Protein AF-A0A6G0YGE8-F1 (afdb_monomer)

Foldseek 3Di:
DDPPDPVQNVVLVVLVVLCVVLVLLVLLLVLLLVCVVPPVVLVVLCCVQPVPQDDQPDDPPPASLSSLVSLVSCLVCVVSSLVSLVPDDCVVDVSSVSNNVSSPDPCNNVSSVVSNVVCVPPDPVRNDPVVPVVVVVPPD

Sequence (140 aa):
MVHVTCTSHGLHRTAEQIRIQFPKVDKLVANVKRVFKKAPYCVQKFHTDAPHIPLHPEPILTRWGSWISAAIYYSENFETIRQIFECFDENNALSIKNAQKYFKSNKIEGNLAYSIYVTNWLPEESYADQSYVRVRRNRK

Solvent-accessible surface area (backbone atoms only — not comparable to full-atom values): 8233 Å² total; per-residue (Å²): 137,85,83,79,70,53,68,70,56,54,52,37,52,52,47,50,53,53,49,65,75,36,56,66,57,51,51,34,55,52,20,49,52,48,38,53,72,74,31,67,67,56,43,52,49,45,48,70,79,36,69,89,55,75,74,79,72,83,63,64,88,87,45,63,24,43,59,55,45,46,44,49,50,49,54,78,41,37,68,64,53,44,57,57,49,70,72,51,65,49,86,81,34,73,39,46,36,52,27,45,56,44,67,73,34,91,57,46,63,58,50,35,53,50,54,48,59,74,46,64,88,54,61,67,84,64,38,54,52,84,75,59,59,64,61,64,76,67,75,119

Radius of gyration: 15.99 Å; Cα contacts (8 Å, |Δi|>4): 100; chains: 1; bounding box: 52×34×34 Å

Secondary structure (DSSP, 8-state):
------HHHHHHHHHHHHHHH-HHHHHHHHHHHHHHHH-HHHHHHHHHH-TTSPPPP---TT-THHHHHHHHHHHHTHHHHHHHHHTS-TTS-HHHHHHHHHHT-TTHHHHHHHHHHHHTTS-GGGT--TTTHHHHTT--

pLDDT: mean 79.48, std 17.7, range [32.69, 95.81]

Nearest PDB structures (foldseek):
  5d39-assembly3_B  TM=3.068E-01  e=5.205E+00  Homo sapiens

Organism: Aphis craccivora (NCBI:txid307492)

Mean predicted aligned error: 8.05 Å

Structure (mmCIF, N/CA/C/O backbone):
data_AF-A0A6G0YGE8-F1
#
_entry.id   AF-A0A6G0YGE8-F1
#
loop_
_atom_site.group_PDB
_atom_site.id
_atom_site.type_symbol
_atom_site.label_atom_id
_atom_site.label_alt_id
_atom_site.label_comp_id
_atom_site.label_asym_id
_atom_site.label_entity_id
_atom_site.label_seq_id
_atom_site.pdbx_PDB_ins_code
_atom_site.Cartn_x
_atom_site.Cartn_y
_atom_site.Cartn_z
_atom_site.occupancy
_atom_site.B_iso_or_equiv
_atom_site.auth_seq_id
_atom_site.auth_comp_id
_atom_site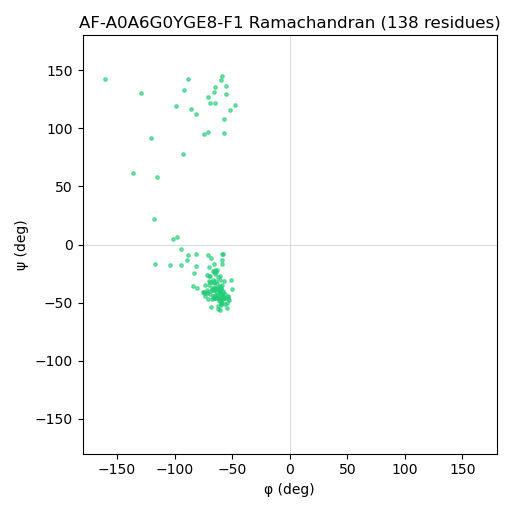.auth_asym_id
_atom_site.auth_atom_id
_atom_site.pdbx_PDB_model_num
ATOM 1 N N . MET A 1 1 ? 38.658 -7.350 -15.926 1.00 41.75 1 MET A N 1
ATOM 2 C CA . MET A 1 1 ? 37.831 -8.010 -14.893 1.00 41.75 1 MET A CA 1
ATOM 3 C C . MET A 1 1 ? 36.371 -7.811 -15.282 1.00 41.75 1 MET A C 1
ATOM 5 O O . MET A 1 1 ? 35.866 -6.706 -15.151 1.00 41.75 1 MET A O 1
ATOM 9 N N . VAL A 1 2 ? 35.731 -8.815 -15.890 1.00 49.50 2 VAL A N 1
ATOM 10 C CA . VAL A 1 2 ? 34.320 -8.722 -16.307 1.00 49.50 2 VAL A CA 1
ATOM 11 C C . VAL A 1 2 ? 33.461 -9.013 -15.080 1.00 49.50 2 VAL A C 1
ATOM 13 O O . VAL A 1 2 ? 33.478 -10.129 -14.569 1.00 49.50 2 VAL A O 1
ATOM 16 N N . HIS A 1 3 ? 32.741 -8.013 -14.575 1.00 59.56 3 HIS A N 1
ATOM 17 C CA . HIS A 1 3 ? 31.754 -8.235 -13.522 1.00 59.56 3 HIS A CA 1
ATOM 18 C C . HIS A 1 3 ? 30.522 -8.910 -14.130 1.00 59.56 3 HIS A C 1
ATOM 20 O O . HIS A 1 3 ? 29.627 -8.242 -14.646 1.00 59.56 3 HIS A O 1
ATOM 26 N N . VAL A 1 4 ? 30.466 -10.240 -14.056 1.00 58.72 4 VAL A N 1
ATOM 27 C CA . VAL A 1 4 ? 29.218 -10.981 -14.264 1.00 58.72 4 VAL A CA 1
ATOM 28 C C . VAL A 1 4 ? 28.340 -10.698 -13.050 1.00 58.72 4 VAL A C 1
ATOM 30 O O . VAL A 1 4 ? 28.517 -11.279 -11.981 1.00 58.72 4 VAL A O 1
ATOM 33 N N . THR A 1 5 ? 27.427 -9.738 -13.174 1.00 64.31 5 THR A N 1
ATOM 34 C CA . THR A 1 5 ? 26.379 -9.567 -12.167 1.00 64.31 5 THR A CA 1
ATOM 35 C C . THR A 1 5 ? 25.424 -10.742 -12.306 1.00 64.31 5 THR A C 1
ATOM 37 O O . THR A 1 5 ? 24.957 -11.039 -13.403 1.00 64.31 5 THR A O 1
ATOM 40 N N . CYS A 1 6 ? 25.153 -11.448 -11.205 1.00 82.88 6 CYS A N 1
ATOM 41 C CA . CYS A 1 6 ? 24.163 -12.517 -11.238 1.00 82.88 6 CYS A CA 1
ATOM 42 C C . CYS A 1 6 ? 22.811 -11.942 -11.684 1.00 82.88 6 CYS A C 1
ATOM 44 O O . CYS A 1 6 ? 22.469 -10.809 -11.331 1.00 82.88 6 CYS A O 1
ATOM 46 N N . THR A 1 7 ? 22.029 -12.714 -12.438 1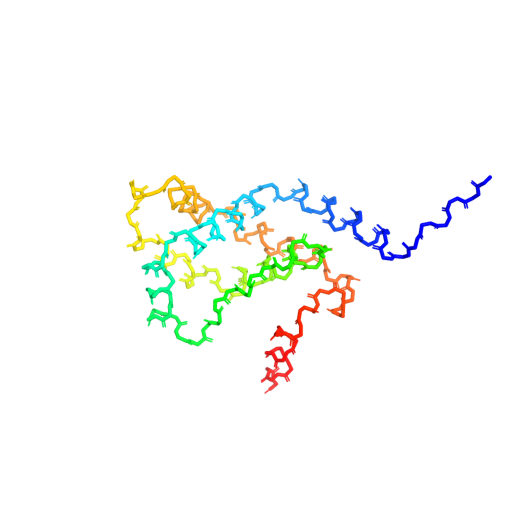.00 77.44 7 THR A N 1
ATOM 47 C CA . THR A 1 7 ? 20.704 -12.299 -12.930 1.00 77.44 7 THR A CA 1
ATOM 48 C C . THR A 1 7 ? 19.833 -11.746 -11.799 1.00 77.44 7 THR A C 1
ATOM 50 O O . THR A 1 7 ? 19.180 -10.721 -11.965 1.00 77.44 7 THR A O 1
ATOM 53 N N . SER A 1 8 ? 19.916 -12.339 -10.604 1.00 74.88 8 SER A N 1
ATOM 54 C CA . SER A 1 8 ? 19.237 -11.869 -9.391 1.00 74.88 8 SER A CA 1
ATOM 55 C C . SER A 1 8 ? 19.627 -10.444 -8.978 1.00 74.88 8 SER A C 1
ATOM 57 O O . SER A 1 8 ? 18.773 -9.679 -8.537 1.00 74.88 8 SER A O 1
ATOM 59 N N . HIS A 1 9 ? 20.899 -10.060 -9.126 1.00 80.19 9 HIS A N 1
ATOM 60 C CA . HIS A 1 9 ? 21.365 -8.702 -8.838 1.00 80.19 9 HIS A CA 1
ATOM 61 C C . HIS A 1 9 ? 20.873 -7.705 -9.895 1.00 80.19 9 HIS A C 1
ATOM 63 O O . HIS A 1 9 ? 20.481 -6.592 -9.546 1.00 80.19 9 HIS A O 1
ATOM 69 N N . GLY A 1 10 ? 20.853 -8.108 -11.170 1.00 83.19 10 GLY A N 1
ATOM 70 C CA . GLY A 1 10 ? 20.262 -7.314 -12.251 1.00 83.19 10 GLY A CA 1
ATOM 71 C C . GLY A 1 10 ? 18.774 -7.049 -12.010 1.00 83.19 10 GLY A C 1
ATOM 72 O O . GLY A 1 10 ? 18.352 -5.896 -11.985 1.00 83.19 10 GLY A O 1
ATOM 73 N N . LEU A 1 11 ? 18.008 -8.104 -11.717 1.00 79.56 11 LEU A N 1
ATOM 74 C CA . LEU A 1 11 ? 16.580 -8.033 -11.386 1.00 79.56 11 LEU A CA 1
ATOM 75 C C . LEU A 1 11 ? 16.310 -7.124 -10.182 1.00 79.56 11 LEU A C 1
ATOM 77 O O . LEU A 1 11 ? 15.446 -6.253 -10.251 1.00 79.56 11 LEU A O 1
ATOM 81 N N . HIS A 1 12 ? 17.096 -7.265 -9.110 1.00 80.69 12 HIS A N 1
ATOM 82 C CA . HIS A 1 12 ? 16.993 -6.398 -7.938 1.00 80.69 12 HIS A CA 1
ATOM 83 C C . HIS A 1 12 ? 17.192 -4.918 -8.296 1.00 80.69 12 HIS A C 1
ATOM 85 O O . HIS A 1 12 ? 16.408 -4.070 -7.874 1.00 80.69 12 HIS A O 1
ATOM 91 N N . ARG A 1 13 ? 18.224 -4.588 -9.086 1.00 84.38 13 ARG A N 1
ATOM 92 C CA . ARG A 1 13 ? 18.465 -3.202 -9.517 1.00 84.38 13 ARG A CA 1
ATOM 93 C C . ARG A 1 13 ? 17.324 -2.668 -10.374 1.00 84.38 13 ARG A C 1
ATOM 95 O O . ARG A 1 13 ? 16.898 -1.542 -10.146 1.00 84.38 13 ARG A O 1
ATOM 102 N N . THR A 1 14 ? 16.820 -3.460 -11.316 1.00 84.88 14 THR A N 1
ATOM 103 C CA . THR A 1 14 ? 15.688 -3.065 -12.163 1.00 84.88 14 THR A CA 1
ATOM 104 C C . THR A 1 14 ? 14.438 -2.793 -11.328 1.00 84.88 14 THR A C 1
ATOM 106 O O . THR A 1 14 ? 13.824 -1.741 -11.485 1.00 84.88 14 THR A O 1
ATOM 109 N N . ALA A 1 15 ? 14.094 -3.680 -10.391 1.00 82.06 15 ALA A N 1
ATOM 110 C CA . ALA A 1 15 ? 12.956 -3.487 -9.493 1.00 82.06 15 ALA A CA 1
ATOM 111 C C . ALA A 1 15 ? 13.106 -2.222 -8.629 1.00 82.06 15 ALA A C 1
ATOM 113 O O . ALA A 1 15 ? 12.150 -1.467 -8.462 1.00 82.06 15 ALA A O 1
ATOM 114 N N . GLU A 1 16 ? 14.314 -1.944 -8.137 1.00 84.94 16 GLU A N 1
ATOM 115 C CA . GLU A 1 16 ? 14.593 -0.727 -7.375 1.00 84.94 16 GLU A CA 1
ATOM 116 C C . GLU A 1 16 ? 14.447 0.540 -8.234 1.00 84.94 16 GLU A C 1
ATOM 118 O O . GLU A 1 16 ? 13.876 1.531 -7.780 1.00 84.94 16 GLU A O 1
ATOM 123 N N . GLN A 1 17 ? 14.882 0.507 -9.498 1.00 88.06 17 GLN A N 1
ATOM 124 C CA . GLN A 1 17 ? 14.657 1.620 -10.428 1.00 88.06 17 GLN A CA 1
ATOM 125 C C . GLN A 1 17 ? 13.168 1.850 -10.693 1.00 88.06 17 GLN A C 1
ATOM 127 O O . GLN A 1 17 ? 12.720 2.995 -10.679 1.00 88.06 17 GLN A O 1
ATOM 132 N N . ILE A 1 18 ? 12.386 0.781 -10.870 1.00 87.69 18 ILE A N 1
ATOM 133 C CA . ILE A 1 18 ? 10.928 0.874 -11.011 1.00 87.69 18 ILE A CA 1
ATOM 134 C C . ILE A 1 18 ? 10.334 1.532 -9.760 1.00 87.69 18 ILE A C 1
ATOM 136 O O . ILE A 1 18 ? 9.625 2.528 -9.871 1.00 87.69 18 ILE A O 1
ATOM 140 N N . ARG A 1 19 ? 10.685 1.062 -8.557 1.00 88.88 19 ARG A N 1
ATOM 141 C CA . ARG A 1 19 ? 10.220 1.653 -7.292 1.00 88.88 19 ARG A CA 1
ATOM 142 C C . ARG A 1 19 ? 10.505 3.155 -7.208 1.00 88.88 19 ARG A C 1
ATOM 144 O O . ARG A 1 19 ? 9.624 3.928 -6.828 1.00 88.88 19 ARG A O 1
ATOM 151 N N . ILE A 1 20 ? 11.710 3.577 -7.597 1.00 90.50 20 ILE A N 1
ATOM 152 C CA . ILE A 1 20 ? 12.127 4.989 -7.609 1.00 90.50 20 ILE A CA 1
ATOM 153 C C . ILE A 1 20 ? 11.278 5.826 -8.580 1.00 90.50 20 ILE A C 1
ATOM 155 O O . ILE A 1 20 ? 10.982 6.983 -8.275 1.00 90.50 20 ILE A O 1
ATOM 159 N N . GLN A 1 21 ? 10.828 5.256 -9.703 1.00 91.88 21 GLN A N 1
ATOM 160 C CA . GLN A 1 21 ? 9.924 5.931 -10.646 1.00 91.88 21 GLN A CA 1
ATOM 161 C C . GLN A 1 21 ? 8.502 6.125 -10.089 1.00 91.88 21 GLN A C 1
ATOM 163 O O . GLN A 1 21 ? 7.782 7.017 -10.543 1.00 91.88 21 GLN A O 1
ATOM 168 N N . PHE A 1 22 ? 8.109 5.369 -9.057 1.00 91.06 22 PHE A N 1
ATOM 169 C CA . PHE A 1 22 ? 6.789 5.439 -8.419 1.00 91.06 22 PHE A CA 1
ATOM 170 C C . PHE A 1 22 ? 6.842 5.914 -6.954 1.00 91.06 22 PHE A C 1
ATOM 172 O O . PHE A 1 22 ? 6.301 5.257 -6.057 1.00 91.06 22 PHE A O 1
ATOM 179 N N . PRO A 1 23 ? 7.385 7.113 -6.661 1.00 91.75 23 PRO A N 1
ATOM 180 C CA . PRO A 1 23 ? 7.622 7.558 -5.286 1.00 91.75 23 PRO A CA 1
ATOM 181 C C . PRO A 1 23 ? 6.331 7.760 -4.481 1.00 91.75 23 PRO A C 1
ATOM 183 O O . PRO A 1 23 ? 6.348 7.730 -3.253 1.00 91.75 23 PRO A O 1
ATOM 186 N N . LYS A 1 24 ? 5.191 7.996 -5.143 1.00 92.38 24 LYS A N 1
ATOM 187 C CA . LYS A 1 24 ? 3.889 8.117 -4.466 1.00 92.38 24 LYS A CA 1
ATOM 188 C C . LYS A 1 24 ? 3.346 6.759 -4.028 1.00 92.38 24 LYS A C 1
ATOM 190 O O . LYS A 1 24 ? 2.832 6.662 -2.919 1.00 92.38 24 LYS A O 1
ATOM 195 N N . VAL A 1 25 ? 3.493 5.738 -4.873 1.00 91.06 25 VAL A N 1
ATOM 196 C CA . VAL A 1 25 ? 3.117 4.356 -4.545 1.00 91.06 25 VAL A CA 1
ATOM 197 C C . VAL A 1 25 ? 3.997 3.855 -3.407 1.00 91.06 25 VAL A C 1
ATOM 199 O O . VAL A 1 25 ? 3.482 3.376 -2.403 1.00 91.06 25 VAL A O 1
ATOM 202 N N . ASP A 1 26 ? 5.307 4.087 -3.493 1.00 91.44 26 ASP A N 1
ATOM 203 C CA . ASP A 1 26 ? 6.250 3.734 -2.431 1.00 91.44 26 ASP A CA 1
ATOM 204 C C 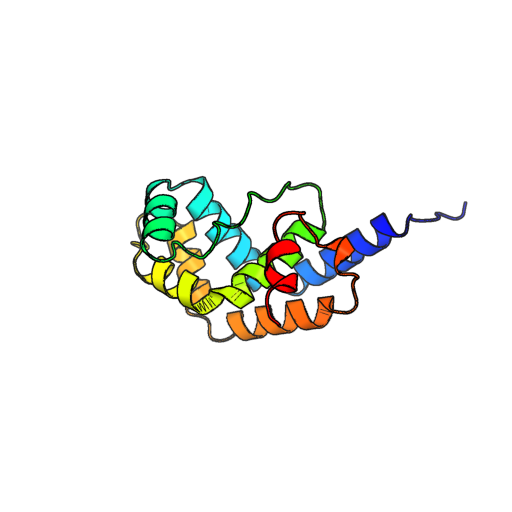. ASP A 1 26 ? 5.883 4.371 -1.081 1.00 91.44 26 ASP A C 1
ATOM 206 O O . ASP A 1 26 ? 5.802 3.693 -0.054 1.00 91.44 26 ASP A O 1
ATOM 210 N N . LYS A 1 27 ? 5.553 5.669 -1.083 1.00 91.94 27 LYS A N 1
ATOM 211 C CA . LYS A 1 27 ? 5.097 6.364 0.127 1.00 91.94 27 LYS A CA 1
ATOM 212 C C . LYS A 1 27 ? 3.757 5.838 0.638 1.00 91.94 27 LYS A C 1
ATOM 214 O O . LYS A 1 27 ? 3.597 5.764 1.857 1.00 91.94 27 LYS A O 1
ATOM 219 N N . LEU A 1 28 ? 2.807 5.488 -0.231 1.00 92.19 28 LEU A N 1
ATOM 220 C CA . LEU A 1 28 ? 1.548 4.865 0.185 1.00 92.19 28 LEU A CA 1
ATOM 221 C C . LEU A 1 28 ? 1.833 3.538 0.901 1.00 92.19 28 LEU A C 1
ATOM 223 O O . LEU A 1 28 ? 1.483 3.400 2.073 1.00 92.19 28 LEU A O 1
ATOM 227 N N . VAL A 1 29 ? 2.547 2.623 0.238 1.00 89.38 29 VAL A N 1
ATOM 228 C CA . VAL A 1 29 ? 2.929 1.301 0.764 1.00 89.38 29 VAL A CA 1
ATOM 229 C C . VAL A 1 29 ? 3.615 1.437 2.125 1.00 89.38 29 VAL A C 1
ATOM 231 O O . VAL A 1 29 ? 3.237 0.773 3.092 1.00 89.38 29 VAL A O 1
ATOM 234 N N . ALA A 1 30 ? 4.588 2.343 2.237 1.00 89.75 30 ALA A N 1
ATOM 235 C CA . ALA A 1 30 ? 5.328 2.564 3.473 1.00 89.75 30 ALA A CA 1
ATOM 236 C C . ALA A 1 30 ? 4.452 3.111 4.613 1.00 89.75 30 ALA A C 1
ATOM 238 O O . ALA A 1 30 ? 4.640 2.722 5.768 1.00 89.75 30 ALA A O 1
ATOM 239 N N . ASN A 1 31 ? 3.509 4.017 4.324 1.00 91.62 31 ASN A N 1
ATOM 240 C CA . ASN A 1 31 ? 2.620 4.575 5.346 1.00 91.62 31 ASN A CA 1
ATOM 241 C C . ASN A 1 31 ? 1.563 3.565 5.794 1.00 91.62 31 ASN A C 1
ATOM 243 O O . ASN A 1 31 ? 1.387 3.406 7.000 1.00 91.62 31 ASN A O 1
ATOM 247 N N . VAL A 1 32 ? 0.932 2.840 4.867 1.00 90.50 32 VAL A N 1
ATOM 248 C CA . VAL A 1 32 ? -0.056 1.802 5.202 1.00 90.50 32 VAL A CA 1
ATOM 249 C C . VAL A 1 32 ? 0.591 0.687 6.025 1.00 90.50 32 VAL A C 1
ATOM 251 O O . VAL A 1 32 ? 0.102 0.355 7.105 1.00 90.50 32 VAL A O 1
ATOM 254 N N . LYS A 1 33 ? 1.774 0.209 5.613 1.00 87.75 33 LYS A N 1
ATOM 255 C CA . LYS A 1 33 ? 2.571 -0.749 6.399 1.00 87.75 33 LYS A CA 1
ATOM 256 C C . LYS A 1 33 ? 2.871 -0.223 7.803 1.00 87.75 33 LYS A C 1
ATOM 258 O O . LYS A 1 33 ? 2.791 -0.966 8.777 1.00 87.75 33 LYS A O 1
ATOM 263 N N . ARG A 1 34 ? 3.227 1.059 7.931 1.00 89.75 34 ARG A N 1
ATOM 264 C CA . ARG A 1 34 ? 3.523 1.674 9.233 1.00 89.75 34 ARG A CA 1
ATOM 265 C C . ARG A 1 34 ? 2.296 1.726 10.140 1.00 89.75 34 ARG A C 1
ATOM 267 O O . ARG A 1 34 ? 2.462 1.526 11.340 1.00 89.75 34 ARG A O 1
ATOM 274 N N . VAL A 1 35 ? 1.111 1.980 9.586 1.00 90.19 35 VAL A N 1
ATOM 275 C CA . VAL A 1 35 ? -0.152 1.960 10.337 1.00 90.19 35 VAL A CA 1
ATOM 276 C C . VAL A 1 35 ? -0.406 0.564 10.892 1.00 90.19 35 VAL A C 1
ATOM 278 O O . VAL A 1 35 ? -0.472 0.417 12.107 1.00 90.19 35 VAL A O 1
ATOM 281 N N . PHE A 1 36 ? -0.421 -0.469 10.048 1.00 88.44 36 PHE A N 1
ATOM 282 C CA . PHE A 1 36 ? -0.678 -1.835 10.517 1.00 88.44 36 PHE A CA 1
ATOM 283 C C . PHE A 1 36 ? 0.394 -2.365 11.473 1.00 88.44 36 PHE A C 1
ATOM 285 O O . PHE A 1 36 ? 0.078 -3.090 12.408 1.00 88.44 36 PHE A O 1
ATOM 292 N N . LYS A 1 37 ? 1.653 -1.940 11.317 1.00 87.38 37 LYS A N 1
ATOM 293 C CA . LYS A 1 37 ? 2.727 -2.319 12.243 1.00 87.38 37 LYS A CA 1
ATOM 294 C C . LYS A 1 37 ? 2.601 -1.679 13.630 1.00 87.38 37 LYS A C 1
ATOM 296 O O . LYS A 1 37 ? 3.035 -2.272 14.611 1.00 87.38 37 LYS A O 1
ATOM 301 N N . LYS A 1 38 ? 2.103 -0.442 13.721 1.00 86.81 38 LYS A N 1
ATOM 302 C CA . LYS A 1 38 ? 2.111 0.339 14.974 1.00 86.81 38 LYS A CA 1
ATOM 303 C C . LYS A 1 38 ? 0.756 0.420 15.672 1.00 86.81 38 LYS A C 1
ATOM 305 O O . LYS A 1 38 ? 0.719 0.776 16.844 1.00 86.81 38 LYS A O 1
ATOM 310 N N . ALA A 1 39 ? -0.334 0.133 14.969 1.00 86.62 39 ALA A N 1
ATOM 311 C CA . ALA A 1 39 ? -1.688 0.305 15.471 1.00 86.62 39 ALA A CA 1
ATOM 312 C C . ALA A 1 39 ? -2.439 -1.038 15.458 1.00 86.62 39 ALA A C 1
ATOM 314 O O . ALA A 1 39 ? -3.079 -1.372 14.459 1.00 86.62 39 ALA A O 1
ATOM 315 N N . PRO A 1 40 ? -2.407 -1.815 16.559 1.00 87.75 40 PRO A N 1
ATOM 316 C CA . PRO A 1 40 ? -3.112 -3.095 16.633 1.00 87.75 40 PRO A CA 1
ATOM 317 C C . PRO A 1 40 ? -4.628 -2.938 16.452 1.00 87.75 40 PRO A C 1
ATOM 319 O O . PRO A 1 40 ? -5.262 -3.810 15.868 1.00 87.75 40 PRO A O 1
ATOM 322 N N . TYR A 1 41 ? -5.207 -1.800 16.856 1.00 90.38 41 TYR A N 1
ATOM 323 C CA . TYR A 1 41 ? -6.619 -1.504 16.594 1.00 90.38 41 TYR A CA 1
ATOM 324 C C . TYR A 1 41 ? -6.924 -1.400 15.087 1.00 90.38 41 TYR A C 1
ATOM 326 O O . TYR A 1 41 ? -7.974 -1.855 14.643 1.00 90.38 41 TYR A O 1
ATOM 334 N N . CYS A 1 42 ? -6.006 -0.841 14.284 1.00 88.94 42 CYS A N 1
ATOM 335 C CA . CYS A 1 42 ? -6.167 -0.767 12.830 1.00 88.94 42 CYS A CA 1
ATOM 336 C C . CYS A 1 42 ? -6.157 -2.163 12.209 1.00 88.94 42 CYS A C 1
ATOM 338 O O . CYS A 1 42 ? -6.908 -2.417 11.274 1.00 88.94 42 CYS A O 1
ATOM 340 N N . VAL A 1 43 ? -5.318 -3.063 12.732 1.00 90.00 43 VAL A N 1
ATOM 341 C CA . VAL A 1 43 ? -5.267 -4.467 12.304 1.00 90.00 43 VAL A CA 1
ATOM 342 C C . VAL A 1 43 ? -6.564 -5.190 12.662 1.00 90.00 43 VAL A C 1
ATOM 344 O O . VAL A 1 43 ? -7.134 -5.864 11.813 1.00 90.00 43 VAL A O 1
ATOM 347 N N . GLN A 1 44 ? -7.076 -5.003 13.882 1.00 90.56 44 GLN A N 1
ATOM 348 C CA . GLN A 1 44 ? -8.362 -5.578 14.289 1.00 90.56 44 GLN A CA 1
ATOM 349 C C . GLN A 1 44 ? -9.502 -5.092 13.392 1.00 90.56 44 GLN A C 1
ATOM 351 O O . GLN A 1 44 ? -10.243 -5.909 12.862 1.00 90.56 44 GLN A O 1
ATOM 356 N N . LYS A 1 45 ? -9.596 -3.778 13.154 1.00 91.19 45 LYS A N 1
ATOM 357 C CA . LYS A 1 45 ? -10.609 -3.213 12.255 1.00 91.19 45 LYS A CA 1
ATOM 358 C C . LYS A 1 45 ? -10.485 -3.759 10.833 1.00 91.19 45 LYS A C 1
ATOM 360 O O . LYS A 1 45 ? -11.491 -4.113 10.236 1.00 91.19 45 LYS A O 1
ATOM 365 N N . PHE A 1 46 ? -9.263 -3.897 10.322 1.00 90.62 46 PHE A N 1
ATOM 366 C CA . PHE A 1 46 ? -9.029 -4.514 9.020 1.00 90.62 46 PHE A CA 1
ATOM 367 C C . PHE A 1 46 ? -9.560 -5.955 8.956 1.00 90.62 46 PHE A C 1
ATOM 369 O O . PHE A 1 46 ? -10.248 -6.304 8.004 1.00 90.62 46 PHE A O 1
ATOM 376 N N . HIS A 1 47 ? -9.304 -6.776 9.978 1.00 90.75 47 HIS A N 1
ATOM 377 C CA . HIS A 1 47 ? -9.836 -8.142 10.033 1.00 90.75 47 HIS A CA 1
ATOM 378 C C . HIS A 1 47 ? -11.363 -8.196 10.159 1.00 90.75 47 HIS A C 1
ATOM 380 O O . HIS A 1 47 ? -11.972 -9.116 9.621 1.00 90.75 47 HIS A O 1
ATOM 386 N N . THR A 1 48 ? -11.976 -7.229 10.843 1.00 92.25 48 THR A N 1
ATOM 387 C CA . THR A 1 48 ? -13.437 -7.126 10.963 1.00 92.25 48 THR A CA 1
ATOM 388 C C . THR 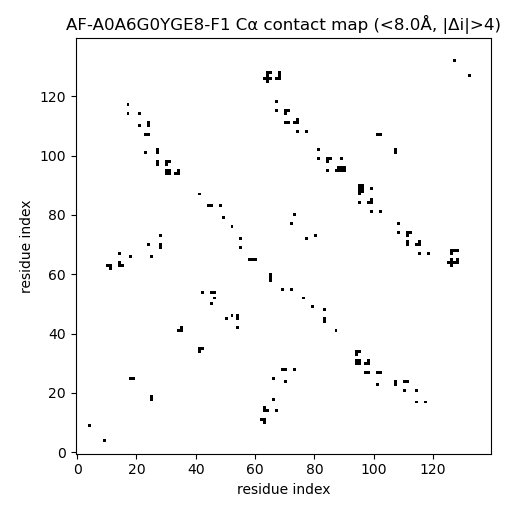A 1 48 ? -14.091 -6.705 9.648 1.00 92.25 48 THR A C 1
ATOM 390 O O . THR A 1 48 ? -15.065 -7.324 9.229 1.00 92.25 48 THR A O 1
ATOM 393 N N . ASP A 1 49 ? -13.555 -5.676 8.990 1.00 91.00 49 ASP A N 1
ATOM 394 C CA . ASP A 1 49 ? -14.165 -5.064 7.802 1.00 91.00 49 ASP A CA 1
ATOM 395 C C . ASP A 1 49 ? -13.816 -5.830 6.511 1.00 91.00 49 ASP A C 1
ATOM 397 O O . ASP A 1 49 ? -14.561 -5.787 5.532 1.00 91.00 49 ASP A O 1
ATOM 401 N N . ALA A 1 50 ? -12.692 -6.554 6.498 1.00 90.12 50 ALA A N 1
ATOM 402 C CA . ALA A 1 50 ? -12.209 -7.326 5.355 1.00 90.12 50 ALA A CA 1
ATOM 403 C C . ALA A 1 50 ? -11.693 -8.725 5.762 1.00 90.12 50 ALA A C 1
ATOM 405 O O . ALA A 1 50 ? -10.530 -9.054 5.517 1.00 90.12 50 ALA A O 1
ATOM 406 N N . PRO A 1 51 ? -12.545 -9.603 6.328 1.00 88.00 51 PRO A N 1
ATOM 407 C CA . PRO A 1 51 ? -12.122 -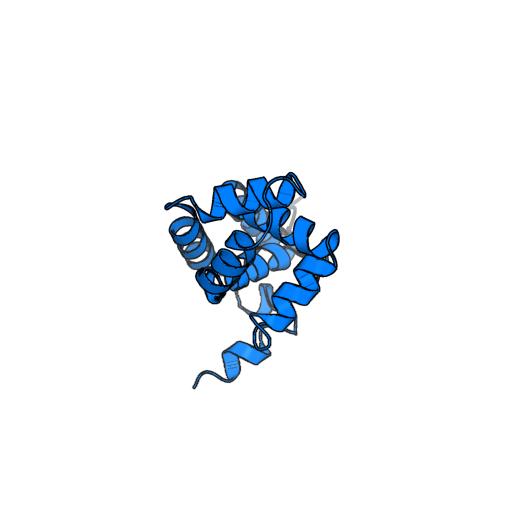10.905 6.859 1.00 88.00 51 PRO A CA 1
ATOM 408 C C . PRO A 1 51 ? -11.562 -11.858 5.792 1.00 88.00 51 PRO A C 1
ATOM 410 O O . PRO A 1 51 ? -10.788 -12.760 6.106 1.00 88.00 51 PRO A O 1
ATOM 413 N N . HIS A 1 52 ? -11.938 -11.666 4.524 1.00 87.62 52 HIS A N 1
ATOM 414 C CA . HIS A 1 52 ? -11.481 -12.485 3.396 1.00 87.62 52 HIS A CA 1
ATOM 415 C C . HIS A 1 52 ? -10.182 -11.984 2.753 1.00 87.62 52 HIS A C 1
ATOM 417 O O . HIS A 1 52 ? -9.622 -12.675 1.902 1.00 87.62 52 HIS A O 1
ATOM 423 N N . ILE A 1 53 ? -9.708 -10.794 3.133 1.00 84.44 53 ILE A N 1
ATOM 424 C CA . ILE A 1 53 ? -8.466 -10.226 2.615 1.00 84.44 53 ILE A CA 1
ATOM 425 C C . ILE A 1 53 ? -7.377 -10.494 3.656 1.00 84.44 53 ILE A C 1
ATOM 427 O O . ILE A 1 53 ? -7.490 -10.034 4.793 1.00 84.44 53 ILE A O 1
ATOM 431 N N . PRO A 1 54 ? -6.310 -11.238 3.318 1.00 83.62 54 PRO A N 1
ATOM 432 C CA . PRO A 1 54 ? -5.214 -11.423 4.251 1.00 83.62 54 PRO A CA 1
ATOM 433 C C . PRO A 1 54 ? -4.547 -10.073 4.503 1.00 83.62 54 PRO A C 1
ATOM 435 O O . PRO A 1 54 ? -4.260 -9.329 3.563 1.00 83.62 54 PRO A O 1
ATOM 438 N N . LEU A 1 55 ? -4.252 -9.772 5.771 1.00 80.00 55 LEU A N 1
ATOM 439 C CA . LEU A 1 55 ? -3.370 -8.654 6.084 1.00 80.00 55 LEU A CA 1
ATOM 440 C C . LEU A 1 55 ? -2.066 -8.891 5.324 1.00 80.00 55 LEU A C 1
ATOM 442 O O . LEU A 1 55 ? -1.519 -9.994 5.391 1.00 80.00 55 LEU A O 1
ATOM 446 N N . HIS A 1 56 ? -1.601 -7.885 4.582 1.00 69.94 56 HIS A N 1
ATOM 447 C CA . HIS A 1 56 ? -0.386 -8.024 3.788 1.00 69.94 56 HIS A CA 1
ATOM 448 C C . HIS A 1 56 ? 0.719 -8.660 4.653 1.00 69.94 56 HIS A C 1
ATOM 450 O O . HIS A 1 56 ? 1.057 -8.076 5.690 1.00 69.94 56 HIS A O 1
ATOM 456 N N . PRO A 1 57 ? 1.271 -9.830 4.266 1.00 60.44 57 PRO A N 1
ATOM 457 C CA . PRO A 1 57 ? 2.281 -10.519 5.060 1.00 60.44 57 PRO A CA 1
ATOM 458 C C . PRO A 1 57 ? 3.430 -9.549 5.307 1.00 60.44 57 PRO A C 1
ATOM 460 O O . PRO A 1 57 ? 3.785 -8.780 4.407 1.00 60.44 57 PRO A O 1
ATOM 463 N N . GLU A 1 58 ? 3.962 -9.496 6.533 1.00 51.62 58 GLU A N 1
ATOM 464 C CA . GLU A 1 58 ? 5.081 -8.603 6.824 1.00 51.62 58 GLU A CA 1
ATOM 465 C C . GLU A 1 58 ? 6.180 -8.858 5.785 1.00 51.62 58 GLU A C 1
ATOM 467 O O . GLU A 1 58 ? 6.718 -9.963 5.722 1.00 51.62 58 GLU A O 1
ATOM 472 N N . PRO A 1 59 ? 6.516 -7.867 4.936 1.00 48.34 59 PRO A N 1
ATOM 473 C CA . PRO A 1 59 ? 7.512 -8.099 3.919 1.00 48.34 59 PRO A CA 1
ATOM 474 C C . PRO A 1 59 ? 8.836 -8.357 4.616 1.00 48.34 59 PRO A C 1
ATOM 476 O O . PRO A 1 59 ? 9.328 -7.480 5.342 1.00 48.34 59 PRO A O 1
ATOM 479 N N . ILE A 1 60 ? 9.417 -9.524 4.348 1.00 44.16 60 ILE A N 1
ATOM 480 C CA . ILE A 1 60 ? 10.827 -9.778 4.603 1.00 44.16 60 ILE A CA 1
ATOM 481 C C . ILE A 1 60 ? 11.565 -8.694 3.806 1.00 44.16 60 ILE A C 1
ATOM 483 O O . ILE A 1 60 ? 11.543 -8.672 2.573 1.00 44.16 60 ILE A O 1
ATOM 487 N N . LEU A 1 61 ? 12.139 -7.723 4.523 1.00 44.97 61 LEU A N 1
ATOM 488 C CA . LEU A 1 61 ? 12.745 -6.499 3.974 1.00 44.97 61 LEU A CA 1
ATOM 489 C C . LEU A 1 61 ? 13.882 -6.772 2.969 1.00 44.97 61 LEU A C 1
ATOM 491 O O . LEU A 1 61 ? 14.368 -5.844 2.337 1.00 44.97 61 LEU A O 1
ATOM 495 N N . THR A 1 62 ? 14.313 -8.025 2.820 1.00 44.16 62 THR A N 1
ATOM 496 C CA . THR A 1 62 ? 15.519 -8.424 2.091 1.00 44.16 62 THR A CA 1
ATOM 497 C C . THR A 1 62 ? 15.282 -8.909 0.657 1.00 44.16 62 THR A C 1
ATOM 499 O O . THR A 1 62 ? 16.235 -9.352 0.018 1.00 44.16 62 THR A O 1
ATOM 502 N N . ARG A 1 63 ? 14.062 -8.833 0.102 1.00 58.72 63 ARG A N 1
ATOM 503 C CA . ARG A 1 63 ? 13.809 -9.232 -1.298 1.00 58.72 63 ARG A CA 1
ATOM 504 C C . ARG A 1 63 ? 13.060 -8.169 -2.097 1.00 58.72 63 ARG A C 1
ATOM 506 O O . ARG A 1 63 ? 12.015 -7.687 -1.685 1.00 58.72 63 ARG A O 1
ATOM 513 N N . TRP A 1 64 ? 13.594 -7.859 -3.280 1.00 68.06 64 TRP A N 1
ATOM 514 C CA . TRP A 1 64 ? 13.034 -6.957 -4.297 1.00 68.06 64 TRP A CA 1
ATOM 515 C C . TRP A 1 64 ? 11.581 -7.279 -4.655 1.00 68.06 64 TRP A C 1
ATOM 517 O O . TRP A 1 64 ? 10.797 -6.373 -4.937 1.00 68.06 64 TRP A O 1
ATOM 527 N N . GLY A 1 65 ? 11.194 -8.553 -4.558 1.00 72.19 65 GLY A N 1
ATOM 528 C CA . GLY A 1 65 ? 9.824 -8.942 -4.827 1.00 72.19 65 GLY A CA 1
ATOM 529 C C . GLY A 1 65 ? 8.801 -8.407 -3.822 1.00 72.19 65 GLY A C 1
ATOM 530 O O . GLY A 1 65 ? 7.647 -8.198 -4.177 1.00 72.19 65 GLY A O 1
ATOM 531 N N . SER A 1 66 ? 9.232 -8.060 -2.607 1.00 78.00 66 SER A N 1
ATOM 532 C CA . SER A 1 66 ? 8.367 -7.548 -1.541 1.00 78.00 66 SER A CA 1
ATOM 533 C C . SER A 1 66 ? 7.631 -6.257 -1.910 1.00 78.00 66 SER A C 1
ATOM 535 O O . SER A 1 66 ? 6.482 -6.080 -1.510 1.00 78.00 66 SER A O 1
ATOM 537 N N . TRP A 1 67 ? 8.267 -5.338 -2.647 1.00 83.81 67 TRP A N 1
ATOM 538 C CA . TRP A 1 67 ? 7.608 -4.084 -3.037 1.00 83.81 67 TRP A CA 1
ATOM 539 C C . TRP A 1 67 ? 6.580 -4.307 -4.147 1.00 83.81 67 TRP A C 1
ATOM 541 O O . TRP A 1 67 ? 5.487 -3.751 -4.085 1.00 83.81 67 TRP A O 1
ATOM 551 N N . ILE A 1 68 ? 6.907 -5.150 -5.128 1.00 82.81 68 ILE A N 1
ATOM 552 C CA . ILE A 1 68 ? 6.022 -5.447 -6.260 1.00 82.81 68 ILE A CA 1
ATOM 553 C C . ILE A 1 68 ? 4.808 -6.247 -5.785 1.00 82.81 68 ILE A C 1
ATOM 555 O O . ILE A 1 68 ? 3.683 -5.884 -6.112 1.00 82.81 68 ILE A O 1
ATOM 559 N N . SER A 1 69 ? 4.998 -7.239 -4.913 1.00 81.94 69 SER A N 1
ATOM 560 C CA . SER A 1 69 ? 3.890 -7.970 -4.285 1.00 81.94 69 SER A CA 1
ATOM 561 C C . SER A 1 69 ? 2.995 -7.056 -3.450 1.00 81.94 69 SER A C 1
ATOM 563 O O . SER A 1 69 ? 1.773 -7.175 -3.509 1.00 81.94 69 SER A O 1
ATOM 565 N N . ALA A 1 70 ? 3.578 -6.076 -2.751 1.00 84.50 70 ALA A N 1
ATOM 566 C CA . ALA A 1 70 ? 2.798 -5.055 -2.064 1.00 84.50 70 ALA A CA 1
ATOM 567 C C . ALA A 1 70 ? 2.007 -4.180 -3.042 1.00 84.50 70 ALA A C 1
ATOM 569 O O . ALA A 1 70 ? 0.818 -3.961 -2.828 1.00 84.50 70 ALA A O 1
ATOM 570 N N . ALA A 1 71 ? 2.626 -3.700 -4.123 1.00 86.25 71 ALA A N 1
ATOM 571 C CA . ALA A 1 71 ? 1.940 -2.907 -5.140 1.00 86.25 71 ALA A CA 1
ATOM 572 C C . ALA A 1 71 ? 0.764 -3.680 -5.765 1.00 86.25 71 ALA A C 1
ATOM 574 O O . ALA A 1 71 ? -0.331 -3.130 -5.869 1.00 86.25 71 ALA A O 1
ATOM 575 N N . ILE A 1 72 ? 0.959 -4.964 -6.087 1.00 85.81 72 ILE A N 1
ATOM 576 C CA . ILE A 1 72 ? -0.097 -5.862 -6.578 1.00 85.81 72 ILE A CA 1
ATOM 577 C C . ILE A 1 72 ? -1.225 -5.974 -5.552 1.00 85.81 72 ILE A C 1
ATOM 579 O O . ILE A 1 72 ? -2.372 -5.691 -5.885 1.00 85.81 72 ILE A O 1
ATOM 583 N N . TYR A 1 73 ? -0.910 -6.295 -4.295 1.00 87.56 73 TYR A N 1
ATOM 584 C CA . TYR A 1 73 ? -1.905 -6.386 -3.227 1.00 87.56 73 TYR A CA 1
ATOM 585 C C . TYR A 1 73 ? -2.737 -5.113 -3.075 1.00 87.56 73 TYR A C 1
ATOM 587 O O . TYR A 1 73 ? -3.965 -5.178 -3.022 1.00 87.56 73 TYR A O 1
ATOM 595 N N . TYR A 1 74 ? -2.078 -3.954 -2.991 1.00 88.06 74 TYR A N 1
ATOM 596 C CA . TYR A 1 74 ? -2.774 -2.685 -2.806 1.00 88.06 74 TYR A CA 1
ATOM 597 C C . TYR A 1 74 ? -3.575 -2.285 -4.039 1.00 88.06 74 TYR A C 1
ATOM 599 O O . TYR A 1 74 ? -4.564 -1.585 -3.880 1.00 88.06 74 TYR A O 1
ATOM 607 N N . SER A 1 75 ? -3.185 -2.720 -5.238 1.00 89.31 75 SER A N 1
ATOM 608 C CA . SER A 1 75 ? -3.987 -2.515 -6.442 1.00 89.31 75 SER A CA 1
ATOM 609 C C . SER A 1 75 ? -5.207 -3.433 -6.483 1.00 89.31 75 SER A C 1
ATOM 611 O O . SER A 1 75 ? -6.284 -2.980 -6.846 1.00 89.31 75 SER A O 1
ATOM 613 N N . GLU A 1 76 ? -5.063 -4.707 -6.110 1.00 89.00 76 GLU A N 1
ATOM 614 C CA . GLU A 1 76 ? -6.166 -5.681 -6.120 1.00 89.00 76 GLU A CA 1
ATOM 615 C C . GLU A 1 76 ? -7.205 -5.399 -5.022 1.00 89.00 76 GLU A C 1
ATOM 617 O O . GLU A 1 76 ? -8.376 -5.729 -5.188 1.00 89.00 76 GLU A O 1
ATOM 622 N N . ASN A 1 77 ? -6.792 -4.760 -3.923 1.00 89.69 77 ASN A N 1
ATOM 623 C CA . ASN A 1 77 ? -7.633 -4.471 -2.756 1.00 89.69 77 ASN A CA 1
ATOM 624 C C . ASN A 1 77 ? -7.786 -2.961 -2.495 1.00 89.69 77 ASN A C 1
ATOM 626 O O . ASN A 1 77 ? -8.065 -2.552 -1.365 1.00 89.69 77 ASN A O 1
ATOM 630 N N . PHE A 1 78 ? -7.563 -2.127 -3.519 1.00 91.19 78 PHE A N 1
ATOM 631 C CA . PHE A 1 78 ? -7.442 -0.674 -3.374 1.00 91.19 78 PHE A CA 1
ATOM 632 C C . PHE A 1 78 ? -8.646 -0.050 -2.668 1.00 91.19 78 PHE A C 1
ATOM 634 O O . PHE A 1 78 ? -8.486 0.607 -1.640 1.00 91.19 78 PHE A O 1
ATOM 641 N N . GLU A 1 79 ? -9.848 -0.310 -3.182 1.00 92.38 79 GLU A N 1
ATOM 642 C CA . GLU A 1 79 ? -11.081 0.283 -2.664 1.00 92.38 79 GLU A CA 1
ATOM 643 C C . GLU A 1 79 ? -11.402 -0.163 -1.239 1.00 92.38 79 GLU A C 1
ATOM 645 O O . GLU A 1 79 ? -11.713 0.669 -0.388 1.00 92.38 79 GLU A O 1
ATOM 650 N N . THR A 1 80 ? -11.250 -1.451 -0.935 1.00 92.56 80 THR A N 1
ATOM 651 C CA . THR A 1 80 ? -11.492 -1.962 0.419 1.00 92.56 80 THR A CA 1
ATOM 652 C C . THR A 1 80 ? -10.533 -1.334 1.427 1.00 92.56 80 THR A C 1
ATOM 654 O O . THR A 1 80 ? -10.950 -0.862 2.484 1.00 92.56 80 THR A O 1
ATOM 657 N N . ILE A 1 81 ? -9.240 -1.262 1.097 1.00 92.00 81 ILE A N 1
ATOM 658 C CA . ILE A 1 81 ? -8.243 -0.658 1.989 1.00 92.00 81 ILE A CA 1
ATOM 659 C C . ILE A 1 81 ? -8.485 0.851 2.114 1.00 92.00 81 ILE A C 1
ATOM 661 O O . ILE A 1 81 ? -8.379 1.385 3.219 1.00 92.00 81 ILE A O 1
ATOM 665 N N . ARG A 1 82 ? -8.856 1.540 1.027 1.00 94.44 82 ARG A N 1
ATOM 666 C CA . ARG A 1 82 ? -9.224 2.963 1.052 1.00 94.44 82 ARG A CA 1
ATOM 667 C C . ARG A 1 82 ? -10.359 3.223 2.042 1.00 94.44 82 ARG A C 1
ATOM 669 O O . ARG A 1 82 ? -10.199 4.078 2.908 1.00 94.44 82 ARG A O 1
ATOM 676 N N . GLN A 1 83 ? -11.454 2.470 1.954 1.00 94.19 83 GLN A N 1
ATOM 677 C CA . GLN A 1 83 ? -12.624 2.620 2.831 1.00 94.19 83 GLN A CA 1
ATOM 678 C C . GLN A 1 83 ? -12.276 2.399 4.311 1.00 94.19 83 GLN A C 1
ATOM 680 O O . GLN A 1 83 ? -12.687 3.174 5.177 1.00 94.19 83 GLN A O 1
ATOM 685 N N . ILE A 1 84 ? -11.447 1.395 4.611 1.00 92.75 84 ILE A N 1
ATOM 686 C CA . ILE A 1 84 ? -10.951 1.153 5.976 1.00 92.75 84 ILE A CA 1
ATOM 687 C C . ILE A 1 84 ? -10.145 2.357 6.473 1.00 92.75 84 ILE A C 1
ATOM 689 O O . ILE A 1 84 ? -10.339 2.823 7.597 1.00 92.75 84 ILE A O 1
ATOM 693 N N . PHE A 1 85 ? -9.258 2.895 5.631 1.00 93.19 85 PHE A N 1
ATOM 694 C CA . PHE A 1 85 ? -8.456 4.064 5.979 1.00 93.19 85 PHE A CA 1
ATOM 695 C C . PHE A 1 85 ? -9.287 5.333 6.147 1.00 93.19 85 PHE A C 1
ATOM 697 O O . PHE A 1 85 ? -8.919 6.170 6.967 1.00 93.19 85 PHE A O 1
ATOM 704 N N . GLU A 1 86 ? -10.399 5.489 5.434 1.00 93.75 86 GLU A N 1
ATOM 705 C CA . GLU A 1 86 ? -11.338 6.604 5.622 1.00 93.75 86 GLU A CA 1
ATOM 706 C C . GLU A 1 86 ? -12.023 6.575 6.990 1.00 93.75 86 GLU A C 1
ATOM 708 O O . GLU A 1 86 ? -12.373 7.626 7.518 1.00 93.75 86 GLU A O 1
ATOM 713 N N . CYS A 1 87 ? -12.136 5.398 7.606 1.00 92.38 87 CYS A N 1
ATOM 714 C CA . CYS A 1 87 ? -12.711 5.248 8.937 1.00 92.38 87 CYS A CA 1
ATOM 715 C C . CYS A 1 87 ? -11.736 5.558 10.087 1.00 92.38 87 CYS A C 1
ATOM 717 O O . CYS A 1 87 ? -12.146 5.527 11.250 1.00 92.38 87 CYS A O 1
ATOM 719 N N . PHE A 1 88 ? -10.449 5.774 9.807 1.00 93.19 88 PHE A N 1
ATOM 720 C CA . PHE A 1 88 ? -9.459 6.100 10.833 1.00 93.19 88 PHE A CA 1
ATOM 721 C C . PHE A 1 88 ? -9.374 7.610 11.071 1.00 93.19 88 PHE A C 1
ATOM 723 O O . PHE A 1 88 ? -9.405 8.402 10.133 1.00 93.19 88 PHE A O 1
ATOM 730 N N . ASP A 1 89 ? -9.195 8.015 12.330 1.00 93.06 89 ASP A N 1
ATOM 731 C CA . ASP A 1 89 ? -8.943 9.419 12.661 1.00 93.06 89 ASP A CA 1
ATOM 732 C C . ASP A 1 89 ? -7.548 9.839 12.173 1.00 93.06 89 ASP A C 1
ATOM 734 O O . ASP A 1 89 ? -6.524 9.264 12.563 1.00 93.06 89 ASP A O 1
ATOM 738 N N . GLU A 1 90 ? -7.505 10.864 11.322 1.00 92.94 90 GLU A N 1
ATOM 739 C CA . GLU A 1 90 ? -6.270 11.410 10.765 1.00 92.94 90 GLU A CA 1
ATOM 740 C C . GLU A 1 90 ? -5.334 12.002 11.829 1.00 92.94 90 GLU A C 1
ATOM 742 O O . GLU A 1 90 ? -4.122 12.086 11.607 1.00 92.94 90 GLU A O 1
ATOM 747 N N . ASN A 1 91 ? -5.868 12.371 12.995 1.00 92.62 91 ASN A N 1
ATOM 748 C CA . ASN A 1 91 ? -5.105 12.962 14.092 1.00 92.62 91 ASN A CA 1
ATOM 749 C C . ASN A 1 91 ? -4.378 11.916 14.948 1.00 92.62 91 ASN A C 1
ATOM 751 O O . ASN A 1 91 ? -3.400 12.253 15.613 1.00 92.62 91 ASN A O 1
ATOM 755 N N . ASN A 1 92 ? -4.780 10.641 14.878 1.00 90.00 92 ASN A N 1
ATOM 756 C CA . ASN A 1 92 ? -4.173 9.574 15.680 1.00 90.00 92 ASN A CA 1
ATOM 757 C C . ASN A 1 92 ? -2.718 9.282 15.291 1.00 90.00 92 ASN A C 1
ATOM 759 O O . ASN A 1 92 ? -1.917 8.871 16.130 1.00 90.00 92 ASN A O 1
ATOM 763 N N . ALA A 1 93 ? -2.358 9.444 14.013 1.00 92.00 93 ALA A N 1
ATOM 764 C CA . ALA A 1 93 ? -0.985 9.251 13.561 1.00 92.00 93 ALA A CA 1
ATOM 765 C C . ALA A 1 93 ? -0.708 9.933 12.219 1.00 92.00 93 ALA A C 1
ATOM 767 O O . ALA A 1 93 ? -1.475 9.817 11.263 1.00 92.00 93 ALA A O 1
ATOM 768 N N . LEU A 1 94 ? 0.498 10.492 12.080 1.00 93.12 94 LEU A N 1
ATOM 769 C CA . LEU A 1 94 ? 0.969 11.072 10.817 1.00 93.12 94 LEU A CA 1
ATOM 770 C C . LEU A 1 94 ? 0.946 10.065 9.650 1.00 93.12 94 LEU A C 1
ATOM 772 O O . LEU A 1 94 ? 0.728 10.447 8.503 1.00 93.12 94 LEU A O 1
ATOM 776 N N . SER A 1 95 ? 1.153 8.771 9.917 1.00 91.19 95 SER A N 1
ATOM 777 C CA . SER A 1 95 ? 1.058 7.730 8.887 1.00 91.19 95 SER A CA 1
ATOM 778 C C . SER A 1 95 ? -0.367 7.496 8.389 1.00 91.19 95 SER A C 1
ATOM 780 O O . SER A 1 95 ? -0.522 7.198 7.208 1.00 91.19 95 SER A O 1
ATOM 782 N N . ILE A 1 96 ? -1.385 7.673 9.242 1.00 93.88 96 ILE A N 1
ATOM 783 C CA . ILE A 1 96 ? -2.801 7.585 8.850 1.00 93.88 96 ILE A CA 1
ATOM 784 C C . ILE A 1 96 ? -3.131 8.766 7.940 1.00 93.88 96 ILE A C 1
ATOM 786 O O . ILE A 1 96 ? -3.514 8.557 6.789 1.00 93.88 96 ILE A O 1
ATOM 790 N N . LYS A 1 97 ? -2.838 9.991 8.398 1.00 95.81 97 LYS A N 1
ATOM 791 C CA . LYS A 1 97 ? -3.033 11.221 7.618 1.00 95.81 97 LYS A CA 1
ATOM 792 C C . LYS A 1 97 ? -2.357 11.159 6.248 1.00 95.81 97 LYS A C 1
ATOM 794 O O . LYS A 1 97 ? -2.950 11.500 5.226 1.00 95.81 97 LYS A O 1
ATOM 799 N N . ASN A 1 98 ? -1.108 10.692 6.205 1.00 94.75 98 ASN A N 1
ATOM 800 C CA . ASN A 1 98 ? -0.375 10.544 4.951 1.00 94.75 98 ASN A CA 1
ATOM 801 C C . ASN A 1 98 ? -0.986 9.473 4.042 1.00 94.75 98 ASN A C 1
ATOM 803 O O . ASN A 1 98 ? -1.112 9.716 2.845 1.00 94.75 98 ASN A O 1
ATOM 807 N N . ALA A 1 99 ? -1.363 8.308 4.576 1.00 92.94 99 ALA A N 1
ATOM 808 C CA . ALA A 1 99 ? -1.999 7.255 3.787 1.00 92.94 99 ALA A CA 1
ATOM 809 C C . ALA A 1 99 ? -3.327 7.736 3.185 1.00 92.94 99 ALA A C 1
ATOM 811 O O . ALA A 1 99 ? -3.509 7.645 1.973 1.00 92.94 99 ALA A O 1
ATOM 812 N N . GLN A 1 100 ? -4.196 8.355 3.989 1.00 95.12 100 GLN A N 1
ATOM 813 C CA . GLN A 1 100 ? -5.454 8.950 3.526 1.00 95.12 100 GLN A CA 1
ATOM 814 C C . GLN A 1 100 ? -5.227 10.011 2.444 1.00 95.12 100 GLN A C 1
ATOM 816 O O . GLN A 1 100 ? -5.932 10.030 1.438 1.00 95.12 100 GLN A O 1
ATOM 821 N N . LYS A 1 101 ? -4.207 10.867 2.593 1.00 95.69 101 LYS A N 1
ATOM 822 C CA . LYS A 1 101 ? -3.826 11.838 1.555 1.00 95.69 101 LYS A CA 1
ATOM 823 C C . LYS A 1 101 ? -3.487 11.161 0.224 1.00 95.69 101 LYS A C 1
ATOM 825 O O . LYS A 1 101 ? -3.835 11.697 -0.827 1.00 95.69 101 LYS A O 1
ATOM 830 N N . TYR A 1 102 ? -2.789 10.025 0.249 1.00 94.19 102 TYR A N 1
ATOM 831 C CA . TYR A 1 102 ? -2.473 9.286 -0.974 1.00 94.19 102 TYR A CA 1
ATOM 832 C C . TYR A 1 102 ? -3.706 8.605 -1.561 1.00 94.19 102 TYR A C 1
ATOM 834 O O . TYR A 1 102 ? -3.898 8.712 -2.767 1.00 94.19 102 TYR A O 1
ATOM 842 N N . PHE A 1 103 ? -4.562 8.000 -0.734 1.00 93.44 103 PHE A N 1
ATOM 843 C CA . PHE A 1 103 ? -5.823 7.399 -1.179 1.00 93.44 103 PHE A CA 1
ATOM 844 C C . PHE A 1 103 ? -6.780 8.410 -1.824 1.00 93.44 103 PHE A C 1
ATOM 846 O O . PHE A 1 103 ? -7.420 8.089 -2.816 1.00 93.44 103 PHE A O 1
ATOM 853 N N . LYS A 1 104 ? -6.811 9.658 -1.339 1.00 92.00 104 LYS A N 1
ATOM 854 C CA . LYS A 1 104 ? -7.589 10.761 -1.938 1.00 92.00 104 LYS A CA 1
ATOM 855 C C . LYS A 1 104 ? -7.032 11.257 -3.282 1.00 92.00 104 LYS A C 1
ATOM 857 O O . LYS A 1 104 ? -7.637 12.111 -3.920 1.00 92.00 104 LYS A O 1
ATOM 862 N N . SER A 1 105 ? -5.846 10.810 -3.704 1.00 92.25 105 SER A N 1
ATOM 863 C CA . SER A 1 105 ? -5.238 11.272 -4.951 1.00 92.25 105 SER A CA 1
ATOM 864 C C . SER A 1 105 ? -5.729 10.453 -6.141 1.00 92.25 105 SER A C 1
ATOM 866 O O . SER A 1 105 ? -5.330 9.306 -6.293 1.00 92.25 105 SER A O 1
ATOM 868 N N . ASN A 1 106 ? -6.428 11.088 -7.085 1.00 87.00 106 ASN A N 1
ATOM 869 C CA . ASN A 1 106 ? -6.931 10.453 -8.322 1.00 87.00 106 ASN A CA 1
ATOM 870 C C . ASN A 1 106 ? -5.837 9.833 -9.218 1.00 87.00 106 ASN A C 1
ATOM 872 O O . ASN A 1 106 ? -6.132 9.200 -10.222 1.00 87.00 106 ASN A O 1
ATOM 876 N N . LYS A 1 107 ? -4.555 10.057 -8.904 1.00 90.62 107 LYS A N 1
ATOM 877 C CA . LYS A 1 107 ? -3.420 9.499 -9.648 1.00 90.62 107 LYS A CA 1
ATOM 878 C C . LYS A 1 107 ? -2.896 8.199 -9.041 1.00 90.62 107 LYS A C 1
ATOM 880 O O . LYS A 1 107 ? -2.112 7.525 -9.696 1.00 90.62 107 LYS A O 1
ATOM 885 N N . ILE A 1 108 ? -3.216 7.882 -7.783 1.00 92.56 108 ILE A N 1
ATOM 886 C CA . ILE A 1 108 ? -2.537 6.791 -7.072 1.00 92.56 108 ILE A CA 1
ATOM 887 C C . ILE A 1 108 ? -2.921 5.420 -7.622 1.00 92.56 108 ILE A C 1
ATOM 889 O O . ILE A 1 108 ? -2.039 4.593 -7.820 1.00 92.56 108 ILE A O 1
ATOM 893 N N . GLU A 1 109 ? -4.199 5.226 -7.934 1.00 88.88 109 GLU A N 1
ATOM 894 C CA . GLU A 1 109 ? -4.733 3.989 -8.498 1.00 88.88 109 GLU A CA 1
ATOM 895 C C . GLU A 1 109 ? -4.163 3.745 -9.900 1.00 88.88 109 GLU A C 1
ATOM 897 O O . GLU A 1 109 ? -3.602 2.687 -10.172 1.00 88.88 109 GLU A O 1
ATOM 902 N N . GLY A 1 110 ? -4.156 4.780 -10.750 1.00 89.50 110 GLY A N 1
ATOM 903 C CA . GLY A 1 110 ? -3.499 4.721 -12.057 1.00 89.50 110 GLY A CA 1
ATOM 904 C C . GLY A 1 110 ? -1.992 4.450 -11.962 1.00 89.50 110 GLY A C 1
ATOM 905 O O . GLY A 1 110 ? -1.455 3.668 -12.742 1.00 89.50 110 GLY A O 1
ATOM 906 N N . ASN A 1 111 ? -1.299 5.036 -10.978 1.00 90.88 111 ASN A N 1
ATOM 907 C CA . ASN A 1 111 ? 0.123 4.762 -10.749 1.00 90.88 111 ASN A CA 1
ATOM 908 C C . ASN A 1 111 ? 0.368 3.326 -10.261 1.00 90.88 111 ASN A C 1
ATOM 910 O O . ASN A 1 111 ? 1.366 2.730 -10.655 1.00 90.88 111 ASN A O 1
ATOM 914 N N . LEU A 1 112 ? -0.512 2.777 -9.417 1.00 87.31 112 LEU A N 1
ATOM 915 C CA . LEU A 1 112 ? -0.463 1.380 -8.977 1.00 87.31 112 LEU A CA 1
ATOM 916 C C . LEU A 1 112 ? -0.634 0.443 -10.177 1.00 87.31 112 LEU A C 1
ATOM 918 O O . LEU A 1 112 ? 0.248 -0.379 -10.430 1.00 87.31 112 LEU A O 1
ATOM 922 N N . ALA A 1 113 ? -1.688 0.642 -10.971 1.00 88.06 113 ALA A N 1
ATOM 923 C CA . ALA A 1 113 ? -1.956 -0.148 -12.170 1.00 88.06 113 ALA A CA 1
ATOM 924 C C . ALA A 1 113 ? -0.795 -0.085 -13.175 1.00 88.06 113 ALA A C 1
ATOM 926 O O . ALA A 1 113 ? -0.343 -1.116 -13.675 1.00 88.06 113 ALA A O 1
ATOM 927 N N . TYR A 1 114 ? -0.252 1.111 -13.423 1.00 87.31 114 TYR A N 1
ATOM 928 C CA . TYR A 1 114 ? 0.887 1.276 -14.324 1.00 87.31 114 TYR A CA 1
ATOM 929 C C . TYR A 1 114 ? 2.166 0.635 -13.767 1.00 87.31 114 TYR A C 1
ATOM 931 O O . TYR A 1 114 ? 2.901 -0.003 -14.517 1.00 87.31 114 TYR A O 1
ATOM 939 N N . SER A 1 115 ? 2.419 0.727 -12.455 1.00 84.81 115 SER A N 1
ATOM 940 C CA . SER A 1 115 ? 3.577 0.066 -11.841 1.00 84.81 115 SER A CA 1
ATOM 941 C C . SER A 1 115 ? 3.527 -1.454 -12.002 1.00 84.81 115 SER A C 1
ATOM 943 O O . SER A 1 115 ? 4.543 -2.060 -12.327 1.00 84.81 115 SER A O 1
ATOM 945 N N . ILE A 1 116 ? 2.337 -2.053 -11.886 1.00 84.25 116 ILE A N 1
ATOM 946 C CA . ILE A 1 116 ?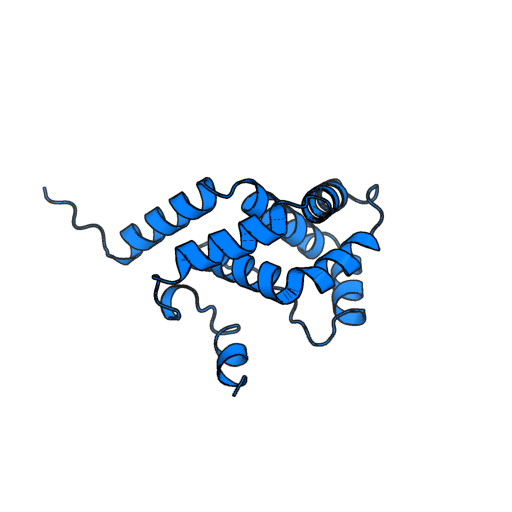 2.126 -3.490 -12.096 1.00 84.25 116 ILE A CA 1
ATOM 947 C C . ILE A 1 116 ? 2.337 -3.846 -13.564 1.00 84.25 116 ILE A C 1
ATOM 949 O O . ILE A 1 116 ? 3.082 -4.777 -13.866 1.00 84.25 116 ILE A O 1
ATOM 953 N N . TYR A 1 117 ? 1.753 -3.064 -14.476 1.00 87.06 117 TYR A N 1
ATOM 954 C CA . TYR A 1 117 ? 1.927 -3.249 -15.914 1.00 87.06 117 TYR A CA 1
ATOM 955 C C . TYR A 1 117 ? 3.410 -3.274 -16.312 1.00 87.06 117 TYR A C 1
ATOM 957 O O . TYR A 1 117 ? 3.849 -4.194 -17.000 1.00 87.06 117 TYR A O 1
ATOM 965 N N . VAL A 1 118 ? 4.204 -2.320 -15.814 1.00 84.75 118 VAL A N 1
ATO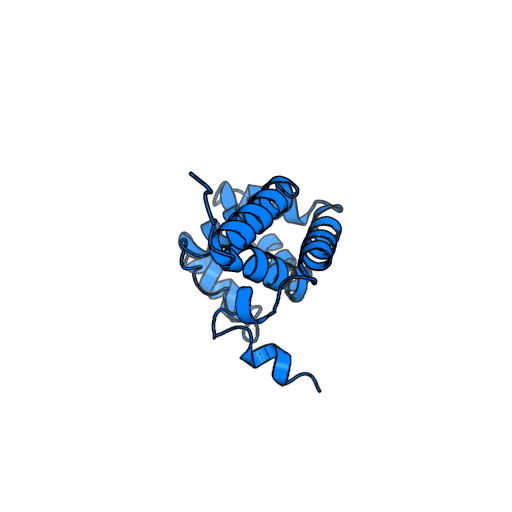M 966 C CA . VAL A 1 118 ? 5.653 -2.246 -16.071 1.00 84.75 118 VAL A CA 1
ATOM 967 C C . VAL A 1 118 ? 6.403 -3.440 -15.474 1.00 84.75 118 VAL A C 1
ATOM 969 O O . VAL A 1 118 ? 7.485 -3.778 -15.942 1.00 84.75 118 VAL A O 1
ATOM 972 N N . THR A 1 119 ? 5.846 -4.121 -14.472 1.00 81.12 119 THR A N 1
ATOM 973 C CA . THR A 1 119 ? 6.455 -5.313 -13.866 1.00 81.12 119 THR A CA 1
ATOM 974 C C . THR A 1 119 ? 5.973 -6.639 -14.454 1.00 81.12 119 THR A C 1
ATOM 976 O O . THR A 1 119 ? 6.545 -7.667 -14.114 1.00 81.12 119 THR A O 1
ATOM 979 N N . ASN A 1 120 ? 5.013 -6.652 -15.386 1.00 82.81 120 ASN A N 1
ATOM 980 C CA . ASN A 1 120 ? 4.435 -7.892 -15.940 1.00 82.81 120 ASN A CA 1
ATOM 981 C C . ASN A 1 120 ? 5.438 -8.787 -16.690 1.00 82.81 120 ASN A C 1
ATOM 983 O O . ASN A 1 120 ? 5.257 -9.996 -16.753 1.00 82.81 120 ASN A O 1
ATOM 987 N N . TRP A 1 121 ? 6.491 -8.207 -17.266 1.00 78.25 121 TRP A N 1
ATOM 988 C CA . TRP A 1 121 ? 7.592 -8.935 -17.912 1.00 78.25 121 TRP A CA 1
ATOM 989 C C . TRP A 1 121 ? 8.484 -9.741 -16.956 1.00 78.25 121 TRP A C 1
ATOM 991 O O . TRP A 1 121 ? 9.320 -10.523 -17.408 1.00 78.25 121 TRP A O 1
ATOM 1001 N N . LEU A 1 122 ? 8.357 -9.538 -15.645 1.00 72.62 122 LEU A N 1
ATOM 1002 C CA . LEU A 1 122 ? 9.188 -10.203 -14.653 1.00 72.62 122 LEU A CA 1
ATOM 1003 C C . LEU A 1 122 ? 8.484 -11.500 -14.198 1.00 72.62 122 LEU A C 1
ATOM 1005 O O . LEU A 1 122 ? 7.286 -11.467 -13.919 1.00 72.62 122 LEU A O 1
ATOM 1009 N N . PRO A 1 123 ? 9.189 -12.646 -14.132 1.00 68.25 123 PRO A N 1
ATOM 1010 C CA . PRO A 1 123 ? 8.554 -13.944 -13.888 1.00 68.25 123 PRO A CA 1
ATOM 1011 C C . PRO A 1 123 ? 7.813 -13.978 -12.540 1.00 68.25 123 PRO A C 1
ATOM 1013 O O . PRO A 1 123 ? 8.311 -13.442 -11.554 1.00 68.25 123 PRO A O 1
ATOM 1016 N N . GLU A 1 124 ? 6.641 -14.619 -12.452 1.00 63.19 124 GLU A N 1
ATOM 1017 C CA . GLU A 1 124 ? 5.841 -14.647 -11.205 1.00 63.19 124 GLU A CA 1
ATOM 1018 C C . GLU A 1 124 ? 6.613 -15.255 -10.019 1.00 63.19 124 GLU A C 1
ATOM 1020 O O . GLU A 1 124 ? 6.518 -14.779 -8.887 1.00 63.19 124 GLU A O 1
ATOM 1025 N N . GLU A 1 125 ? 7.465 -16.246 -10.292 1.00 61.50 125 GLU A N 1
ATOM 1026 C CA . GLU A 1 125 ? 8.385 -16.885 -9.332 1.00 61.50 125 GLU A CA 1
ATOM 1027 C C . GLU A 1 125 ? 9.372 -15.903 -8.694 1.00 61.50 125 GLU A C 1
ATOM 1029 O O . GLU A 1 125 ? 9.986 -16.183 -7.666 1.00 61.50 125 GLU A O 1
ATOM 1034 N N . SER A 1 126 ? 9.519 -14.736 -9.307 1.00 56.03 126 SER A N 1
ATOM 1035 C CA . SER A 1 126 ? 10.438 -13.693 -8.898 1.00 56.03 126 SER A CA 1
ATOM 1036 C C . SER A 1 126 ? 9.824 -12.708 -7.886 1.00 56.03 126 SER A C 1
ATOM 1038 O O . SER A 1 126 ? 10.553 -12.020 -7.167 1.00 56.03 126 SER A O 1
ATOM 1040 N N . TYR A 1 127 ? 8.491 -12.749 -7.728 1.00 57.03 127 TYR A N 1
ATOM 1041 C CA . TYR A 1 127 ? 7.705 -11.977 -6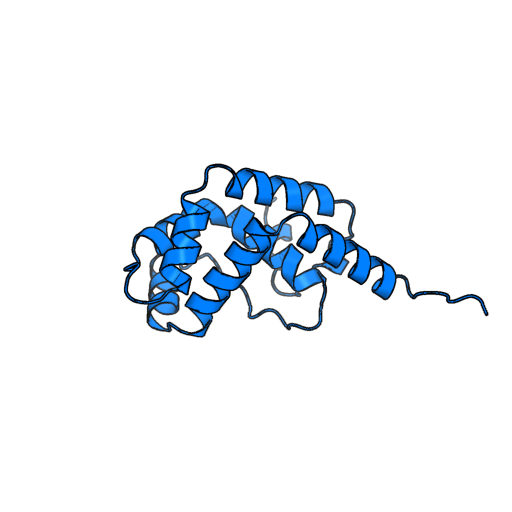.748 1.00 57.03 127 TYR A CA 1
ATOM 1042 C C . TYR A 1 127 ? 6.971 -12.813 -5.718 1.00 57.03 127 TYR A C 1
ATOM 1044 O O . TYR A 1 127 ? 6.539 -12.289 -4.691 1.00 57.03 127 TYR A O 1
ATOM 1052 N N . ALA A 1 128 ? 6.817 -14.101 -5.994 1.00 50.09 128 ALA A N 1
ATOM 1053 C CA . ALA A 1 128 ? 6.149 -15.051 -5.136 1.00 50.09 128 ALA A CA 1
ATOM 1054 C C . ALA A 1 128 ? 6.778 -15.102 -3.732 1.00 50.09 128 ALA A C 1
ATOM 1056 O O . ALA A 1 128 ? 7.718 -15.854 -3.472 1.00 50.09 128 ALA A O 1
ATOM 1057 N N . ASP A 1 129 ? 6.199 -14.359 -2.789 1.00 49.69 129 ASP A N 1
ATOM 1058 C CA . ASP A 1 129 ? 6.057 -14.898 -1.444 1.00 49.69 129 ASP A CA 1
ATOM 1059 C C . ASP A 1 129 ? 5.083 -16.082 -1.556 1.00 49.69 129 ASP A C 1
ATOM 1061 O O . ASP A 1 129 ? 4.043 -15.979 -2.219 1.00 49.69 129 ASP A O 1
ATOM 1065 N N . GLN A 1 130 ? 5.431 -17.234 -0.978 1.00 39.72 130 GLN A N 1
ATOM 1066 C CA . GLN A 1 130 ? 4.701 -18.500 -1.160 1.00 39.72 130 GLN A CA 1
ATOM 1067 C C . GLN A 1 130 ? 3.218 -18.411 -0.733 1.00 39.72 130 GLN A C 1
ATOM 1069 O O . GLN A 1 130 ? 2.416 -19.279 -1.081 1.00 39.72 130 GLN A O 1
ATOM 1074 N N . SER A 1 131 ? 2.842 -17.343 -0.027 1.00 40.53 131 SER A N 1
ATOM 1075 C CA . SER A 1 131 ? 1.484 -16.987 0.383 1.00 40.53 131 SER A CA 1
ATOM 1076 C C . SER A 1 131 ? 0.588 -16.448 -0.754 1.00 40.53 131 SER A C 1
ATOM 1078 O O . SER A 1 131 ? -0.598 -16.776 -0.782 1.00 40.53 131 SER A O 1
ATOM 1080 N N . TYR A 1 132 ? 1.116 -15.693 -1.729 1.00 40.72 132 TYR A N 1
ATOM 1081 C CA . TYR A 1 132 ? 0.312 -15.035 -2.785 1.00 40.72 132 TYR A CA 1
ATOM 1082 C C . TYR A 1 132 ? -0.018 -15.931 -3.983 1.00 40.72 132 TYR A C 1
ATOM 1084 O O . TYR A 1 132 ? -1.117 -15.869 -4.538 1.00 40.72 132 TYR A O 1
ATOM 1092 N N . VAL A 1 133 ? 0.909 -16.811 -4.366 1.00 37.28 133 VAL A N 1
ATOM 1093 C CA . VAL A 1 133 ? 0.770 -17.691 -5.546 1.00 37.28 133 VAL A CA 1
ATOM 1094 C C . VAL A 1 133 ? -0.439 -18.625 -5.432 1.00 37.28 133 VAL A C 1
ATOM 1096 O O . VAL A 1 133 ? -1.036 -19.021 -6.435 1.00 37.28 133 VAL A O 1
ATOM 1099 N N . ARG A 1 134 ? -0.846 -18.962 -4.204 1.00 32.69 134 ARG A N 1
ATOM 1100 C CA . ARG A 1 134 ? -1.968 -19.873 -3.955 1.00 32.69 134 ARG A CA 1
ATOM 1101 C C . ARG A 1 134 ? -3.331 -19.251 -4.271 1.00 32.69 134 ARG A C 1
ATOM 1103 O O . ARG A 1 134 ? -4.246 -19.986 -4.622 1.00 32.69 134 ARG A O 1
ATOM 1110 N N . VAL A 1 135 ? -3.459 -17.924 -4.197 1.00 40.50 135 VAL A N 1
ATOM 1111 C CA . VAL A 1 135 ? -4.738 -17.223 -4.408 1.00 40.50 135 VAL A CA 1
ATOM 1112 C C . VAL A 1 135 ? -5.046 -17.055 -5.900 1.00 40.50 135 VAL A C 1
ATOM 1114 O O . VAL A 1 135 ? -6.188 -17.251 -6.311 1.00 40.50 135 VAL A O 1
ATOM 1117 N N . ARG A 1 136 ? -4.038 -16.786 -6.746 1.00 40.31 136 ARG A N 1
ATOM 1118 C CA . ARG A 1 136 ? -4.254 -16.639 -8.199 1.00 40.31 136 ARG A CA 1
ATOM 1119 C C . ARG A 1 136 ? -4.593 -17.943 -8.918 1.00 40.31 136 ARG A C 1
ATOM 1121 O O . ARG A 1 136 ? -5.372 -17.912 -9.865 1.00 40.31 136 ARG A O 1
ATOM 1128 N N . ARG A 1 137 ? -4.081 -19.095 -8.464 1.00 35.44 137 ARG A N 1
ATOM 1129 C CA . ARG A 1 137 ? -4.368 -20.396 -9.106 1.00 35.44 137 ARG A CA 1
ATOM 1130 C C . ARG A 1 137 ? -5.831 -20.848 -9.002 1.00 35.44 137 ARG A C 1
ATOM 1132 O O . ARG A 1 137 ? -6.228 -21.698 -9.790 1.00 35.44 137 ARG A O 1
ATOM 1139 N N . ASN A 1 138 ? -6.622 -20.267 -8.097 1.00 34.38 138 ASN A N 1
ATOM 1140 C CA . ASN A 1 138 ?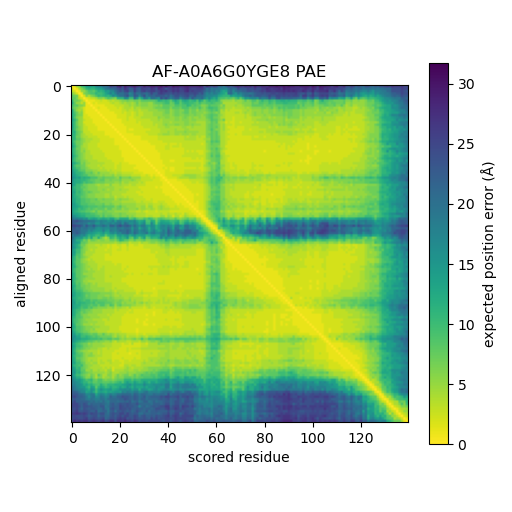 -8.021 -20.647 -7.865 1.00 34.38 138 ASN A CA 1
ATOM 1141 C C . ASN A 1 138 ? -9.054 -19.708 -8.512 1.00 34.38 138 ASN A C 1
ATOM 1143 O O . ASN A 1 138 ? -10.247 -19.905 -8.312 1.00 34.38 138 ASN A O 1
ATOM 1147 N N . ARG A 1 139 ? -8.633 -18.703 -9.294 1.00 36.34 139 ARG A N 1
ATOM 1148 C CA . ARG A 1 139 ? -9.543 -17.954 -10.175 1.00 36.34 139 ARG A CA 1
ATOM 1149 C C . ARG A 1 139 ? -9.541 -18.600 -11.563 1.00 36.34 139 ARG A C 1
ATOM 1151 O O . ARG A 1 139 ? -8.864 -18.124 -12.472 1.00 36.34 139 ARG A O 1
ATOM 1158 N N . LYS A 1 140 ? -10.256 -19.714 -11.693 1.00 35.53 140 LYS A N 1
ATOM 1159 C CA . LYS A 1 140 ? -10.729 -20.271 -12.964 1.00 35.53 140 LYS A CA 1
ATOM 1160 C C . LYS A 1 140 ? -12.217 -20.537 -12.849 1.00 35.53 140 LYS A C 1
ATOM 1162 O O . LYS A 1 140 ? -12.623 -20.980 -11.753 1.00 35.53 140 LYS A O 1
#